Protein AF-A0A480BUC0-F1 (afdb_monomer_lite)

pLDDT: mean 94.27, std 5.86, range [66.25, 98.69]

Sequence (74 aa):
FCTVYLAPRDYHRVHMPLDGTLRSMTHVPGRLFSVQGATARGIDRLYARNERLVCVFDTAHGPLAVVLVGALLV

Radius of gyration: 13.31 Å; chains: 1; bounding box: 29×26×34 Å

Secondary structure (DSSP, 8-state):
-------TTS------SS--EEEEEEEE--B----SHHHHHHSTTHHHHB-EEEEEEEETTEEEEEEEE--TT-

Foldseek 3Di:
DDDDDADPPHDPDDDDPDDWDWDDKDWDDADAAAPPPVRVVVDPPVQVRFTKMWIWTQDPVGIDIDIGGHHVPD

Structure (mmCIF, N/CA/C/O backbone):
data_AF-A0A480BUC0-F1
#
_entry.id   AF-A0A480BUC0-F1
#
loop_
_atom_site.group_PDB
_atom_site.id
_atom_site.type_symbol
_atom_site.label_atom_id
_atom_site.label_alt_id
_atom_site.label_comp_id
_atom_site.label_asym_id
_atom_site.label_entity_id
_atom_site.label_seq_id
_atom_site.pdbx_PDB_ins_code
_atom_site.Cartn_x
_atom_site.Cartn_y
_atom_site.Cartn_z
_atom_site.occupancy
_atom_site.B_iso_or_equiv
_atom_site.auth_seq_id
_atom_site.auth_comp_id
_atom_site.auth_asym_id
_atom_site.auth_atom_id
_atom_site.pdbx_PDB_model_num
ATOM 1 N N . PHE A 1 1 ? -10.486 -6.379 -2.491 1.00 92.56 1 PHE A N 1
ATOM 2 C CA . PHE A 1 1 ? -9.376 -5.450 -2.187 1.00 92.56 1 PHE A CA 1
ATOM 3 C C . PHE A 1 1 ? -9.405 -4.313 -3.200 1.00 92.56 1 PHE A C 1
ATOM 5 O O . PHE A 1 1 ? -10.039 -4.475 -4.236 1.00 92.56 1 PHE A O 1
ATOM 12 N N . CYS A 1 2 ? -8.763 -3.184 -2.908 1.00 95.25 2 CYS A N 1
ATOM 13 C CA . CYS A 1 2 ? -8.634 -2.059 -3.833 1.00 95.25 2 CYS A CA 1
ATOM 14 C C . CYS A 1 2 ? -7.147 -1.746 -4.025 1.00 95.25 2 CYS A C 1
ATOM 16 O O . CYS A 1 2 ? -6.388 -1.776 -3.056 1.00 95.25 2 CYS A O 1
ATOM 18 N N . THR A 1 3 ? -6.739 -1.461 -5.259 1.00 94.44 3 THR A N 1
ATOM 19 C CA . THR A 1 3 ? -5.378 -1.029 -5.591 1.00 94.44 3 THR A CA 1
ATOM 20 C C . THR A 1 3 ? -5.465 0.330 -6.262 1.00 94.44 3 THR A C 1
ATOM 22 O O . THR A 1 3 ? -6.058 0.457 -7.330 1.00 94.44 3 THR A O 1
ATOM 25 N N . VAL A 1 4 ? -4.876 1.341 -5.626 1.00 94.69 4 VAL A N 1
ATOM 26 C CA . VAL A 1 4 ? -4.849 2.718 -6.125 1.00 94.69 4 VAL A CA 1
ATOM 27 C C . VAL A 1 4 ? -3.431 3.030 -6.582 1.00 94.69 4 VAL A C 1
ATOM 29 O O . VAL A 1 4 ? -2.484 2.883 -5.813 1.00 94.69 4 VAL A O 1
ATOM 32 N N . TYR A 1 5 ? -3.287 3.438 -7.841 1.00 94.44 5 TYR A N 1
ATOM 33 C CA . TYR A 1 5 ? -2.027 3.941 -8.378 1.00 94.44 5 TYR A CA 1
ATOM 34 C C . TYR A 1 5 ? -1.997 5.462 -8.246 1.00 94.44 5 TYR A C 1
ATOM 36 O O . TYR A 1 5 ? -2.914 6.130 -8.717 1.00 94.44 5 TYR A O 1
ATOM 44 N N . LEU A 1 6 ? -0.941 5.984 -7.622 1.00 94.69 6 LEU A N 1
ATOM 45 C CA . LEU A 1 6 ? -0.658 7.414 -7.547 1.00 94.69 6 LEU A CA 1
ATOM 46 C C . LEU A 1 6 ? 0.352 7.750 -8.646 1.00 94.69 6 LEU A C 1
ATOM 48 O O . LEU A 1 6 ? 1.510 7.330 -8.593 1.00 94.69 6 LEU A O 1
ATOM 52 N N . ALA A 1 7 ? -0.101 8.448 -9.685 1.00 92.62 7 ALA A N 1
ATOM 53 C CA . ALA A 1 7 ? 0.772 8.940 -10.737 1.00 92.62 7 ALA A CA 1
ATOM 54 C C . ALA A 1 7 ? 1.638 10.098 -10.207 1.00 92.62 7 ALA A C 1
ATOM 56 O O . ALA A 1 7 ? 1.228 10.788 -9.276 1.00 92.62 7 ALA A O 1
ATOM 57 N N . PRO A 1 8 ? 2.783 10.413 -10.841 1.00 92.69 8 PRO A N 1
ATOM 58 C CA . PRO A 1 8 ? 3.695 11.459 -10.361 1.00 92.69 8 PRO A CA 1
ATOM 59 C C . PRO A 1 8 ? 3.072 12.849 -10.156 1.00 92.69 8 PRO A C 1
ATOM 61 O O . PRO A 1 8 ? 3.588 13.647 -9.384 1.00 92.69 8 PRO A O 1
ATOM 64 N N . ARG A 1 9 ? 1.963 13.150 -10.841 1.00 94.19 9 ARG A N 1
ATOM 65 C CA . ARG A 1 9 ? 1.237 14.422 -10.701 1.00 94.19 9 ARG A CA 1
ATOM 66 C C . ARG A 1 9 ? 0.212 14.437 -9.563 1.00 94.19 9 ARG A C 1
ATOM 68 O O . ARG A 1 9 ? -0.334 15.495 -9.268 1.00 94.19 9 ARG A O 1
ATOM 75 N N . ASP A 1 10 ? -0.126 13.276 -9.013 1.00 95.75 10 ASP A N 1
ATOM 76 C CA . ASP A 1 10 ? -1.220 13.144 -8.059 1.00 95.75 10 ASP A CA 1
ATOM 77 C C . ASP A 1 10 ? -0.780 13.607 -6.663 1.00 95.75 10 ASP A C 1
ATOM 79 O O . ASP A 1 10 ? 0.392 13.865 -6.382 1.00 95.75 10 ASP A O 1
ATOM 83 N N . TYR A 1 11 ? -1.735 13.730 -5.749 1.00 97.19 11 TYR A N 1
ATOM 84 C CA . TYR A 1 11 ? -1.441 14.047 -4.359 1.00 97.19 11 TYR A CA 1
ATOM 85 C C . TYR A 1 11 ? -0.913 12.804 -3.624 1.00 97.19 11 TYR A C 1
ATOM 87 O O . TYR A 1 11 ? -1.631 11.823 -3.452 1.00 97.19 11 TYR A O 1
ATOM 95 N N . HIS A 1 12 ? 0.341 12.854 -3.165 1.00 95.81 12 HIS A N 1
ATOM 96 C CA . HIS A 1 12 ? 1.064 11.697 -2.613 1.00 95.81 12 HIS A CA 1
ATOM 97 C C . HIS A 1 12 ? 0.882 11.496 -1.098 1.00 95.81 12 HIS A C 1
ATOM 99 O O . HIS A 1 12 ? 1.708 10.844 -0.460 1.00 95.81 12 HIS A O 1
ATOM 105 N N . ARG A 1 13 ? -0.181 12.044 -0.488 1.00 96.12 13 ARG A N 1
ATOM 106 C CA . ARG A 1 13 ? -0.546 11.667 0.889 1.00 96.12 13 ARG A CA 1
ATOM 107 C C . ARG A 1 13 ? -1.769 10.769 0.879 1.00 96.12 13 ARG A C 1
ATOM 109 O O . ARG A 1 13 ? -2.774 11.075 0.243 1.00 96.12 13 ARG A O 1
ATOM 116 N N . VAL A 1 14 ? -1.671 9.681 1.630 1.00 96.25 14 VAL A N 1
ATOM 117 C CA . VAL A 1 14 ? -2.749 8.713 1.811 1.00 96.25 14 VAL A CA 1
ATOM 118 C C . VAL A 1 14 ? -3.432 8.994 3.141 1.00 96.25 14 VAL A C 1
ATOM 120 O O . VAL A 1 14 ? -2.768 9.158 4.162 1.00 96.25 14 VAL A O 1
ATOM 123 N N . HIS A 1 15 ? -4.760 9.060 3.107 1.00 96.50 15 HIS A N 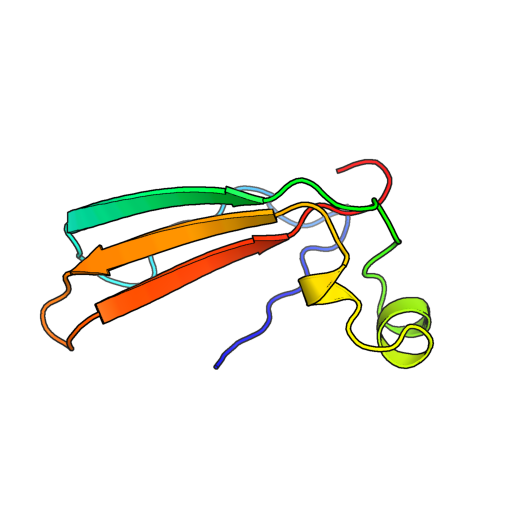1
ATOM 124 C CA . HIS A 1 15 ? -5.607 9.283 4.276 1.00 96.50 15 HIS A CA 1
ATOM 125 C C . HIS A 1 15 ? -6.427 8.034 4.574 1.00 96.50 15 HIS A C 1
ATOM 127 O O . HIS A 1 15 ? -6.645 7.194 3.698 1.00 96.50 15 HIS A O 1
ATOM 133 N N . MET A 1 16 ? -6.877 7.916 5.819 1.00 96.19 16 MET A N 1
ATOM 134 C CA . MET A 1 16 ? -7.697 6.788 6.243 1.00 96.19 16 MET A CA 1
ATOM 135 C C . MET A 1 16 ? -9.073 6.829 5.558 1.00 96.19 16 MET A C 1
ATOM 137 O O . MET A 1 16 ? -9.702 7.886 5.534 1.00 96.19 16 MET A O 1
ATOM 141 N N . PRO A 1 17 ? -9.562 5.699 5.013 1.00 92.69 17 PRO A N 1
ATOM 142 C CA . PRO A 1 17 ? -10.884 5.637 4.388 1.00 92.69 17 PRO A CA 1
ATOM 143 C C . PRO A 1 17 ? -12.037 5.545 5.402 1.00 92.69 17 PRO A C 1
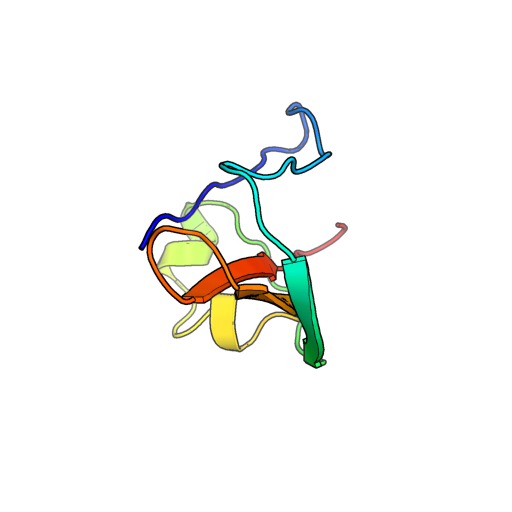ATOM 145 O O . PRO A 1 17 ? -13.187 5.751 5.028 1.00 92.69 17 PRO A O 1
ATOM 148 N N . LEU A 1 18 ? -11.740 5.208 6.661 1.00 95.75 18 LEU A N 1
ATOM 149 C CA . LEU A 1 18 ? -12.665 5.210 7.795 1.00 95.75 18 LEU A CA 1
ATOM 150 C C . LEU A 1 18 ? -11.889 5.272 9.118 1.00 95.75 18 LEU A C 1
ATOM 152 O O . LEU A 1 18 ? -10.678 5.038 9.139 1.00 95.75 18 LEU A O 1
ATOM 156 N N . ASP A 1 19 ? -12.604 5.531 10.210 1.00 98.00 19 ASP A N 1
ATOM 157 C CA . ASP A 1 19 ? -12.046 5.521 11.561 1.00 98.00 19 ASP A CA 1
ATOM 158 C C . ASP A 1 19 ? -11.483 4.143 11.940 1.00 98.00 19 ASP A C 1
ATOM 160 O O . ASP A 1 19 ? -12.067 3.092 11.649 1.00 98.00 19 ASP A O 1
ATOM 164 N N . GLY A 1 20 ? -10.342 4.148 12.629 1.00 97.38 20 GLY A N 1
ATOM 165 C CA . GLY A 1 20 ? -9.694 2.937 13.113 1.00 97.38 20 GLY A CA 1
ATOM 166 C C . GLY A 1 20 ? -8.487 3.220 14.000 1.00 97.38 20 GLY A C 1
ATOM 167 O O . GLY A 1 20 ? -7.902 4.303 13.963 1.00 97.38 20 GLY A O 1
ATOM 168 N N . THR A 1 21 ? -8.099 2.225 14.792 1.00 98.44 21 THR A N 1
ATOM 169 C CA . THR A 1 21 ? -6.915 2.277 15.658 1.00 98.44 21 THR A CA 1
ATOM 170 C C . THR A 1 21 ? -5.800 1.440 15.048 1.00 98.44 21 THR A C 1
ATOM 172 O O . THR A 1 21 ? -6.013 0.281 14.695 1.00 98.44 21 THR A O 1
ATOM 175 N N . LEU A 1 22 ? -4.604 2.021 14.908 1.00 98.25 22 LEU A N 1
ATOM 176 C CA . LEU A 1 22 ? -3.439 1.300 14.397 1.00 98.25 22 LEU A CA 1
ATOM 177 C C . LEU A 1 22 ? -3.070 0.170 15.364 1.00 98.25 22 LEU A C 1
ATOM 179 O O . LEU A 1 22 ? -2.759 0.419 16.526 1.00 98.25 22 LEU A O 1
ATOM 183 N N . ARG A 1 23 ? -3.069 -1.061 14.858 1.00 98.19 23 ARG A N 1
ATOM 184 C CA . ARG A 1 23 ? -2.708 -2.264 15.609 1.00 98.19 23 ARG A CA 1
ATOM 185 C C . ARG A 1 23 ? -1.268 -2.682 15.357 1.00 98.19 23 ARG A C 1
ATOM 187 O O . ARG A 1 23 ? -0.562 -3.065 16.284 1.00 98.19 23 ARG A O 1
ATOM 194 N N . SER A 1 24 ? -0.832 -2.649 14.101 1.00 98.50 24 SER A N 1
ATOM 195 C CA . SER A 1 24 ? 0.540 -2.996 13.746 1.00 98.50 24 SER A CA 1
ATOM 196 C C . SER A 1 24 ? 1.000 -2.297 12.477 1.00 98.50 24 SER A C 1
ATOM 198 O O . SER A 1 24 ? 0.211 -1.951 11.598 1.00 98.50 24 SER A O 1
ATOM 200 N N . MET A 1 25 ? 2.313 -2.113 12.399 1.00 98.56 25 MET A N 1
ATOM 201 C CA . MET A 1 25 ? 3.017 -1.544 11.263 1.00 98.56 25 MET A CA 1
ATOM 202 C C . MET A 1 25 ? 4.215 -2.446 10.975 1.00 98.56 25 MET A C 1
ATOM 204 O O . MET A 1 25 ? 5.042 -2.693 11.851 1.00 98.56 25 MET A O 1
ATOM 208 N N . THR A 1 26 ? 4.291 -2.985 9.763 1.00 98.69 26 THR A N 1
ATOM 209 C CA . THR A 1 26 ? 5.362 -3.896 9.353 1.00 98.69 26 THR A CA 1
ATOM 210 C C . THR A 1 26 ? 6.003 -3.383 8.078 1.00 98.69 26 THR A C 1
ATOM 212 O O . THR A 1 26 ? 5.374 -3.355 7.019 1.00 98.69 26 THR A O 1
ATOM 215 N N . HIS A 1 27 ? 7.267 -2.979 8.185 1.00 98.44 27 HIS A N 1
ATOM 216 C CA . HIS A 1 27 ? 8.111 -2.711 7.027 1.00 98.44 27 HIS A CA 1
ATOM 217 C C . HIS A 1 27 ? 8.581 -4.039 6.432 1.00 98.44 27 HIS A C 1
ATOM 219 O O . HIS A 1 27 ? 9.036 -4.927 7.152 1.00 98.44 27 HIS A O 1
ATOM 225 N N . VAL A 1 28 ? 8.421 -4.188 5.119 1.00 98.44 28 VAL A N 1
ATOM 226 C CA . VAL A 1 28 ? 8.856 -5.368 4.377 1.00 98.44 28 VAL A CA 1
ATOM 227 C C . VAL A 1 28 ? 9.861 -4.911 3.322 1.00 98.44 28 VAL A C 1
ATOM 229 O O . VAL A 1 28 ? 9.444 -4.296 2.333 1.00 98.44 28 VAL A O 1
ATOM 232 N N . PRO A 1 29 ? 11.163 -5.206 3.496 1.00 97.88 29 PRO A N 1
ATOM 233 C CA . PRO A 1 29 ? 12.169 -4.847 2.508 1.00 97.88 29 PRO A CA 1
ATOM 234 C C . PRO A 1 29 ? 11.922 -5.607 1.201 1.00 97.88 29 PRO A C 1
ATOM 236 O O . PRO A 1 29 ? 11.465 -6.754 1.196 1.00 97.88 29 PRO A O 1
ATOM 239 N N . GLY A 1 30 ? 12.238 -4.973 0.075 1.00 96.50 30 GLY A N 1
ATOM 240 C CA . GLY A 1 30 ? 11.969 -5.533 -1.245 1.00 96.50 30 GLY A CA 1
ATOM 241 C C . GLY A 1 30 ? 12.782 -4.874 -2.352 1.00 96.50 30 GLY A C 1
ATOM 242 O O . GLY A 1 30 ? 13.818 -4.258 -2.120 1.00 96.50 30 GLY A O 1
ATOM 243 N N . ARG A 1 31 ? 12.342 -5.068 -3.593 1.00 95.00 31 ARG A N 1
ATOM 244 C CA . ARG A 1 31 ? 12.864 -4.367 -4.775 1.00 95.00 31 ARG A CA 1
ATOM 245 C C . ARG A 1 31 ? 12.092 -3.057 -4.990 1.00 95.00 31 ARG A C 1
ATOM 247 O O . ARG A 1 31 ? 11.082 -2.817 -4.343 1.00 95.00 31 ARG A O 1
ATOM 254 N N . LEU A 1 32 ? 12.542 -2.229 -5.927 1.00 93.12 32 LEU A N 1
ATOM 255 C CA . LEU A 1 32 ? 11.851 -0.995 -6.319 1.00 93.12 32 LEU A CA 1
ATOM 256 C C . LEU A 1 32 ? 11.567 -1.020 -7.820 1.00 93.12 32 LEU A C 1
ATOM 258 O O . LEU A 1 32 ? 12.158 -0.285 -8.605 1.00 93.12 32 LEU A O 1
ATOM 262 N N . PHE A 1 33 ? 10.692 -1.928 -8.247 1.00 93.38 33 PHE A N 1
ATOM 263 C CA . PHE A 1 33 ? 10.215 -1.932 -9.627 1.00 93.38 33 PHE A CA 1
ATOM 264 C C . PHE A 1 33 ? 9.219 -0.785 -9.850 1.00 93.38 33 PHE A C 1
ATOM 266 O O . PHE A 1 33 ? 8.504 -0.381 -8.932 1.00 93.38 33 PHE A O 1
ATOM 273 N N . SER A 1 34 ? 9.131 -0.283 -11.084 1.00 92.50 34 SER A N 1
ATOM 274 C CA . SER A 1 34 ? 8.075 0.664 -11.460 1.00 92.50 34 SER A CA 1
ATOM 275 C C . SER A 1 34 ? 6.694 0.009 -11.352 1.00 92.50 34 SER A C 1
A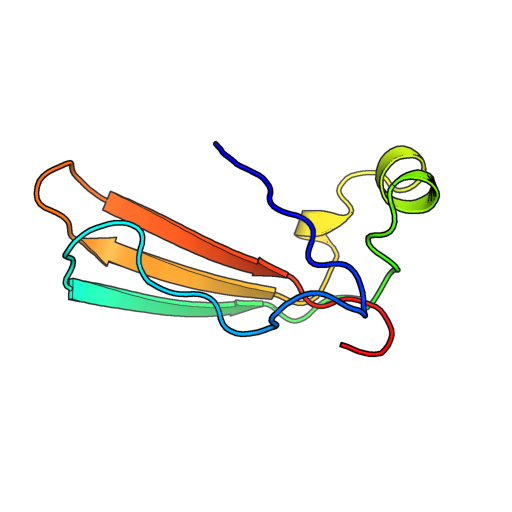TOM 277 O O . SER A 1 34 ? 6.502 -1.131 -11.774 1.00 92.50 34 SER A O 1
ATOM 279 N N . VAL A 1 35 ? 5.727 0.757 -10.820 1.00 90.69 35 VAL A N 1
ATOM 280 C CA . VAL A 1 35 ? 4.320 0.341 -10.687 1.00 90.69 35 VAL A CA 1
ATOM 281 C C . VAL A 1 35 ? 3.418 0.922 -11.780 1.00 90.69 35 VAL A C 1
ATOM 283 O O . VAL A 1 35 ? 2.199 0.770 -11.724 1.00 90.69 35 VAL A O 1
ATOM 286 N N . GLN A 1 36 ? 4.000 1.569 -12.797 1.00 88.06 36 GLN A N 1
ATOM 287 C CA . GLN A 1 36 ? 3.250 2.043 -13.959 1.00 88.06 36 GLN A CA 1
ATOM 288 C C . GLN A 1 36 ? 2.530 0.869 -14.643 1.00 88.06 36 GLN A C 1
ATOM 290 O O . GLN A 1 36 ? 3.059 -0.242 -14.719 1.00 88.06 36 GLN A O 1
ATOM 295 N N . GLY A 1 37 ? 1.330 1.115 -15.182 1.00 80.00 37 GLY A N 1
ATOM 296 C CA . GLY A 1 37 ? 0.428 0.057 -15.652 1.00 80.00 37 GLY A CA 1
ATOM 297 C C . GLY A 1 37 ? 1.023 -0.943 -16.655 1.00 80.00 37 GLY A C 1
ATOM 298 O O . GLY A 1 37 ? 0.633 -2.107 -16.637 1.00 80.00 37 GLY A O 1
ATOM 299 N N . ALA A 1 38 ? 1.972 -0.535 -17.505 1.00 78.44 38 ALA A N 1
ATOM 300 C CA . ALA A 1 38 ? 2.661 -1.456 -18.417 1.00 78.44 38 ALA A CA 1
ATOM 301 C C . ALA A 1 38 ? 3.554 -2.458 -17.659 1.00 78.44 38 ALA A C 1
ATOM 303 O O . ALA A 1 38 ? 3.445 -3.663 -17.871 1.00 78.44 38 ALA A O 1
ATOM 304 N N . THR A 1 39 ? 4.368 -1.971 -16.720 1.00 76.81 39 THR A N 1
ATOM 305 C CA . THR A 1 39 ? 5.261 -2.784 -15.880 1.00 76.81 39 THR A CA 1
ATOM 306 C C . THR A 1 39 ? 4.482 -3.673 -14.913 1.00 76.81 39 THR A C 1
ATOM 308 O O . THR A 1 39 ? 4.823 -4.841 -14.736 1.00 76.81 39 THR A O 1
ATOM 311 N N . ALA A 1 40 ? 3.386 -3.156 -14.346 1.00 83.31 40 ALA A N 1
ATOM 312 C CA . ALA A 1 40 ? 2.526 -3.892 -13.420 1.00 83.31 40 ALA A CA 1
ATOM 313 C C . ALA A 1 40 ? 1.937 -5.180 -14.004 1.00 83.31 40 ALA A C 1
ATOM 315 O O . ALA A 1 40 ? 1.733 -6.141 -13.269 1.00 83.31 40 ALA A O 1
ATOM 316 N N . ARG A 1 41 ? 1.711 -5.227 -15.321 1.00 87.06 41 ARG A N 1
ATOM 317 C CA . ARG A 1 41 ? 1.229 -6.433 -16.009 1.00 87.06 41 ARG A CA 1
ATOM 318 C C . ARG A 1 41 ? 2.338 -7.413 -16.391 1.00 87.06 41 ARG A C 1
ATOM 320 O O . ARG A 1 41 ? 2.042 -8.576 -16.632 1.00 87.06 41 ARG A O 1
ATOM 327 N N . GLY A 1 42 ? 3.586 -6.953 -16.480 1.00 89.44 42 GLY A N 1
ATOM 328 C CA . GLY A 1 42 ? 4.718 -7.761 -16.943 1.00 89.44 42 GLY A CA 1
ATOM 329 C C . GLY A 1 42 ? 5.519 -8.438 -15.830 1.00 89.44 42 GLY A C 1
ATOM 330 O O . GLY A 1 42 ? 6.287 -9.355 -16.108 1.00 89.44 42 GLY A O 1
ATOM 331 N N . ILE A 1 43 ? 5.368 -7.997 -14.578 1.00 90.00 43 ILE A N 1
ATOM 332 C CA . ILE A 1 43 ? 6.135 -8.521 -13.444 1.00 90.00 43 ILE A CA 1
ATOM 333 C C . ILE A 1 43 ? 5.219 -9.321 -12.526 1.00 90.00 43 ILE A C 1
ATOM 335 O O . ILE A 1 43 ? 4.386 -8.760 -11.810 1.00 90.00 43 ILE A O 1
ATOM 339 N N . ASP A 1 44 ? 5.432 -10.635 -12.491 1.00 93.38 44 ASP A N 1
ATOM 340 C CA . ASP A 1 44 ? 4.711 -11.500 -11.566 1.00 93.38 44 ASP A CA 1
ATOM 341 C C . ASP A 1 44 ? 4.964 -11.087 -10.108 1.00 93.38 44 ASP A C 1
ATOM 343 O O . ASP A 1 44 ? 6.095 -10.788 -9.692 1.00 93.38 44 ASP A O 1
ATOM 347 N N . ARG A 1 45 ? 3.872 -11.060 -9.338 1.00 93.44 45 ARG A N 1
ATOM 348 C CA . ARG A 1 45 ? 3.839 -10.687 -7.919 1.00 93.44 45 ARG A CA 1
ATOM 349 C C . ARG A 1 45 ? 4.511 -9.341 -7.618 1.00 93.44 45 ARG A C 1
ATOM 351 O O . ARG A 1 45 ? 5.065 -9.180 -6.529 1.00 93.44 45 ARG A O 1
ATOM 358 N N . LEU A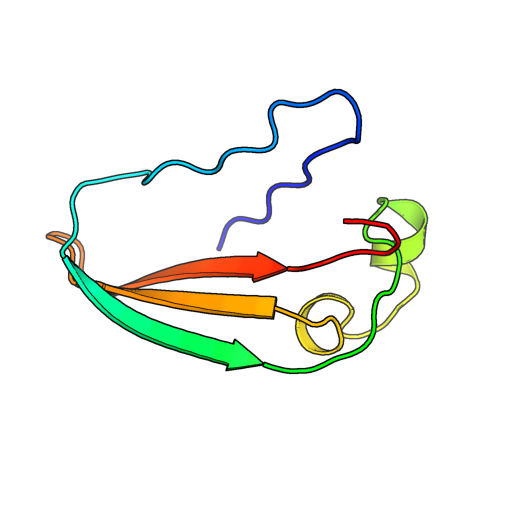 1 46 ? 4.440 -8.371 -8.539 1.00 95.00 46 LEU A N 1
ATOM 359 C CA . LEU A 1 46 ? 5.069 -7.047 -8.420 1.00 95.00 46 LEU A CA 1
ATOM 360 C C . LEU A 1 46 ? 4.935 -6.441 -7.012 1.00 95.00 46 LEU A C 1
ATOM 362 O O . LEU A 1 46 ? 5.937 -6.174 -6.355 1.00 95.00 46 LEU A O 1
ATOM 366 N N . TYR A 1 47 ? 3.704 -6.298 -6.514 1.00 94.88 47 TYR A N 1
ATOM 367 C CA . TYR A 1 47 ? 3.433 -5.654 -5.222 1.00 94.88 47 TYR A CA 1
ATOM 368 C C . TYR A 1 47 ? 3.965 -6.437 -4.012 1.00 94.88 47 TYR A C 1
ATOM 370 O O . TYR A 1 47 ? 4.246 -5.853 -2.970 1.00 94.88 47 TYR A O 1
ATOM 378 N N . ALA A 1 48 ? 4.121 -7.758 -4.135 1.00 96.00 48 ALA A N 1
ATOM 379 C CA . ALA A 1 48 ? 4.692 -8.592 -3.078 1.00 96.00 48 ALA A CA 1
ATOM 380 C C . ALA A 1 48 ? 6.230 -8.573 -3.084 1.00 96.00 48 ALA A C 1
ATOM 382 O O . ALA A 1 48 ? 6.847 -8.863 -2.058 1.00 96.00 48 ALA A O 1
ATOM 383 N N . ARG A 1 49 ? 6.836 -8.257 -4.236 1.00 96.00 49 ARG A N 1
ATOM 384 C CA . ARG A 1 49 ? 8.289 -8.146 -4.424 1.00 96.00 49 ARG A CA 1
ATOM 385 C C . ARG A 1 49 ? 8.808 -6.746 -4.138 1.00 96.00 49 ARG A C 1
ATOM 387 O O . ARG A 1 49 ? 9.976 -6.624 -3.771 1.00 96.00 49 ARG A O 1
ATOM 394 N N . ASN A 1 50 ? 7.979 -5.724 -4.331 1.00 96.94 50 ASN A N 1
ATOM 395 C CA . ASN A 1 50 ? 8.358 -4.366 -3.992 1.00 96.94 50 ASN A CA 1
ATOM 396 C C . ASN A 1 50 ? 8.441 -4.167 -2.478 1.00 96.94 50 ASN A C 1
ATOM 398 O O . ASN A 1 50 ? 7.709 -4.795 -1.702 1.00 96.94 50 ASN A O 1
ATOM 402 N N . GLU A 1 51 ? 9.354 -3.283 -2.087 1.00 98.25 51 GLU A N 1
ATOM 403 C CA . GLU A 1 51 ? 9.407 -2.743 -0.738 1.00 98.25 51 GLU A CA 1
ATOM 404 C C . GLU A 1 51 ? 8.062 -2.101 -0.390 1.00 98.25 51 GLU A C 1
ATOM 406 O O . GLU A 1 51 ? 7.436 -1.431 -1.219 1.00 98.25 51 GLU A O 1
ATOM 411 N N . ARG A 1 52 ? 7.571 -2.366 0.820 1.00 98.31 52 ARG A N 1
ATOM 412 C CA . ARG A 1 52 ? 6.256 -1.886 1.241 1.00 98.31 52 ARG A CA 1
ATOM 413 C C . ARG A 1 52 ? 6.138 -1.770 2.746 1.00 98.31 52 ARG A C 1
ATOM 415 O O . ARG A 1 52 ? 6.817 -2.462 3.504 1.00 98.31 52 ARG A O 1
ATOM 422 N N . LEU A 1 53 ? 5.182 -0.956 3.157 1.00 98.44 53 LEU A N 1
ATOM 423 C CA . LEU A 1 53 ? 4.745 -0.820 4.530 1.00 98.44 53 LEU A CA 1
ATOM 424 C C . LEU A 1 53 ? 3.310 -1.336 4.661 1.00 98.44 53 LEU A C 1
ATOM 426 O O . LEU A 1 53 ? 2.412 -0.880 3.954 1.00 98.44 53 LEU A O 1
ATOM 430 N N . VAL A 1 54 ? 3.101 -2.297 5.558 1.00 98.50 54 VAL A N 1
ATOM 431 C CA . VAL A 1 54 ? 1.786 -2.873 5.855 1.00 98.50 54 VAL A CA 1
ATOM 432 C C . VAL A 1 54 ? 1.308 -2.323 7.192 1.00 98.50 54 VAL A C 1
ATOM 434 O O . VAL A 1 54 ? 1.920 -2.605 8.221 1.00 98.50 54 VAL A O 1
ATOM 437 N N . CYS A 1 55 ? 0.212 -1.568 7.182 1.00 98.38 55 CYS A N 1
ATOM 438 C CA . CYS A 1 55 ? -0.442 -1.064 8.384 1.00 98.38 55 CYS A CA 1
ATOM 439 C C . CYS A 1 55 ? -1.772 -1.797 8.582 1.00 98.38 55 CYS A C 1
ATOM 441 O O . CYS A 1 55 ? -2.619 -1.794 7.686 1.00 98.38 55 CYS A O 1
ATOM 443 N N . VAL A 1 56 ? -1.958 -2.420 9.743 1.00 98.44 56 VAL A N 1
ATOM 444 C CA . VAL A 1 56 ? -3.207 -3.094 10.118 1.00 98.44 56 VAL A CA 1
ATOM 445 C C . VAL A 1 56 ? -3.909 -2.264 11.179 1.00 98.44 56 VAL A C 1
ATOM 447 O O . VAL A 1 56 ? -3.298 -1.882 12.177 1.00 98.44 56 VAL A O 1
ATOM 450 N N . PHE A 1 57 ? -5.193 -2.010 10.966 1.00 98.56 57 PHE A N 1
ATOM 451 C CA . PHE A 1 57 ? -6.048 -1.233 11.849 1.00 98.56 57 PHE A CA 1
ATOM 452 C C . PHE A 1 57 ? -7.218 -2.084 12.324 1.00 98.56 57 PHE A C 1
ATOM 454 O O . PHE A 1 57 ? -7.805 -2.826 11.533 1.00 98.56 57 PHE A O 1
ATOM 461 N N . ASP A 1 58 ? -7.589 -1.930 13.589 1.00 98.44 58 ASP A N 1
ATOM 462 C CA . ASP A 1 58 ? -8.885 -2.388 14.077 1.00 98.44 58 ASP A CA 1
ATOM 463 C C . ASP A 1 58 ? -9.920 -1.290 13.781 1.00 98.44 58 ASP A C 1
ATOM 465 O O . ASP A 1 58 ? -9.703 -0.115 14.092 1.00 98.44 58 ASP A O 1
ATOM 469 N N . THR A 1 59 ? -11.029 -1.655 13.135 1.00 98.31 59 THR A N 1
ATOM 470 C CA . THR A 1 59 ? -12.111 -0.730 12.757 1.00 98.31 59 THR A CA 1
ATOM 471 C C . THR A 1 59 ? -13.466 -1.282 13.195 1.00 98.31 59 THR A C 1
ATOM 473 O O . THR A 1 59 ? -13.591 -2.473 13.491 1.00 98.31 59 THR A O 1
ATOM 476 N N . ALA A 1 60 ? -14.515 -0.453 13.162 1.00 98.06 60 ALA A N 1
ATOM 477 C CA . ALA A 1 60 ? -15.888 -0.896 13.439 1.00 98.06 60 ALA A CA 1
ATOM 478 C C . ALA A 1 60 ? -16.395 -1.995 12.476 1.00 98.06 60 ALA A C 1
ATOM 480 O O . ALA A 1 60 ? -17.346 -2.701 12.795 1.00 98.06 60 ALA A O 1
ATOM 481 N N . HIS A 1 61 ? -15.746 -2.165 11.319 1.00 97.06 61 HIS A N 1
ATOM 482 C CA . HIS A 1 61 ? -16.099 -3.151 10.292 1.00 97.06 61 HIS A CA 1
ATOM 483 C C . HIS A 1 61 ? -15.150 -4.364 10.280 1.00 97.06 61 HIS A C 1
ATOM 485 O O . HIS A 1 61 ? -15.138 -5.136 9.322 1.00 97.06 61 HIS A O 1
ATOM 491 N N . GLY A 1 62 ? -14.340 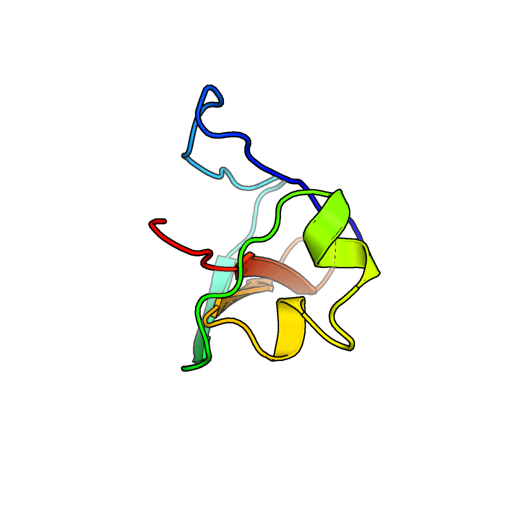-4.531 11.331 1.00 97.38 62 GLY A N 1
ATOM 492 C CA . GLY A 1 62 ? -13.294 -5.550 11.420 1.00 97.38 62 GLY A CA 1
ATOM 493 C C . GLY A 1 62 ? -11.911 -5.039 10.988 1.00 97.38 62 GLY A C 1
ATOM 494 O O . GLY A 1 62 ? -11.719 -3.832 10.807 1.00 97.38 62 GLY A O 1
ATOM 495 N N . PRO A 1 63 ? -10.913 -5.932 10.858 1.00 97.44 63 PRO A N 1
ATOM 496 C CA . PRO A 1 63 ? -9.545 -5.538 10.529 1.00 97.44 63 PRO A CA 1
ATOM 497 C C . PRO A 1 63 ? -9.421 -4.946 9.116 1.00 97.44 63 PRO A C 1
ATOM 499 O O . PRO A 1 63 ? -9.844 -5.563 8.137 1.00 97.44 63 PRO A O 1
ATOM 502 N N . LEU A 1 64 ? -8.772 -3.785 9.001 1.00 98.00 64 LEU A N 1
ATOM 503 C CA . LEU A 1 64 ? -8.443 -3.126 7.735 1.00 98.00 64 LEU A CA 1
ATOM 504 C C . LEU A 1 64 ? -6.926 -3.105 7.534 1.00 98.00 64 LEU A C 1
ATOM 506 O O . LEU A 1 64 ? -6.187 -2.660 8.407 1.00 98.00 64 LEU A O 1
ATOM 510 N N . ALA A 1 65 ? -6.463 -3.520 6.356 1.00 98.00 65 ALA A N 1
ATOM 511 C CA . ALA A 1 65 ? -5.069 -3.362 5.954 1.00 98.00 65 ALA A CA 1
ATOM 512 C C . ALA A 1 65 ? -4.921 -2.215 4.945 1.00 98.00 65 ALA A C 1
ATOM 514 O O . ALA A 1 65 ? -5.550 -2.231 3.885 1.00 98.00 65 ALA A O 1
ATOM 515 N N . VAL A 1 66 ? -4.044 -1.260 5.253 1.00 98.00 66 VAL A N 1
ATOM 516 C CA . VAL A 1 66 ? -3.570 -0.228 4.322 1.00 98.00 66 VAL A CA 1
ATOM 517 C C . VAL A 1 66 ? -2.120 -0.549 3.983 1.00 98.00 66 VAL A C 1
ATOM 519 O O . VAL A 1 66 ? -1.268 -0.614 4.869 1.00 98.00 66 VAL A O 1
ATOM 522 N N . VAL A 1 67 ? -1.841 -0.792 2.702 1.00 98.19 67 VAL A N 1
ATOM 523 C CA . VAL A 1 67 ? -0.512 -1.200 2.230 1.00 98.19 67 VAL A CA 1
ATOM 524 C C . VAL A 1 67 ? 0.048 -0.139 1.296 1.00 98.19 67 VAL A C 1
ATOM 526 O O . VAL A 1 67 ? -0.497 0.096 0.219 1.00 98.19 67 VAL A O 1
ATOM 529 N N . LEU A 1 68 ? 1.150 0.480 1.711 1.00 97.88 68 LEU A N 1
ATOM 530 C CA . LEU A 1 68 ? 1.890 1.473 0.938 1.00 97.88 68 LEU A CA 1
ATOM 531 C C . LEU A 1 68 ? 3.037 0.752 0.234 1.00 97.88 68 LEU A C 1
ATOM 533 O O . LEU A 1 68 ? 3.941 0.246 0.895 1.00 97.88 68 LEU A O 1
ATOM 537 N N . VAL A 1 69 ? 2.975 0.651 -1.092 1.00 97.44 69 VAL A N 1
ATOM 538 C CA . VAL A 1 69 ? 3.984 -0.050 -1.896 1.00 97.44 69 VAL A CA 1
ATOM 539 C C . VAL A 1 69 ? 4.880 0.983 -2.565 1.00 97.44 69 VAL A C 1
ATOM 541 O O . VAL A 1 69 ? 4.387 1.800 -3.340 1.00 97.44 69 VAL A O 1
ATOM 544 N N . GLY A 1 70 ? 6.178 0.926 -2.269 1.00 95.19 70 GLY A N 1
ATOM 545 C CA . GLY A 1 70 ? 7.184 1.776 -2.899 1.00 95.19 70 GLY A CA 1
ATO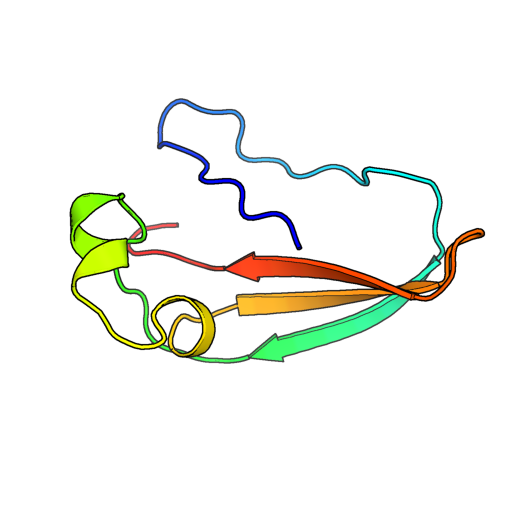M 546 C C . GLY A 1 70 ? 7.377 1.415 -4.370 1.00 95.19 70 GLY A C 1
ATOM 547 O O . GLY A 1 70 ? 7.078 0.298 -4.814 1.00 95.19 70 GLY A O 1
ATOM 548 N N . ALA A 1 71 ? 7.882 2.367 -5.139 1.00 92.81 71 ALA A N 1
ATOM 549 C CA . ALA A 1 71 ? 8.182 2.210 -6.549 1.00 92.81 71 ALA A CA 1
ATOM 550 C C . ALA A 1 71 ? 9.549 2.820 -6.872 1.00 92.81 71 ALA A C 1
ATOM 552 O O . ALA A 1 71 ? 10.203 3.453 -6.050 1.00 92.81 71 ALA A O 1
ATOM 553 N N . LEU A 1 72 ? 10.025 2.616 -8.098 1.00 89.19 72 LEU A N 1
ATOM 554 C CA . LEU A 1 72 ? 11.240 3.295 -8.537 1.00 89.19 72 LEU A CA 1
ATOM 555 C C . LEU A 1 72 ? 11.063 4.820 -8.378 1.00 89.19 72 LEU A C 1
ATOM 557 O O . LEU A 1 72 ? 10.133 5.379 -8.957 1.00 89.19 72 LEU A O 1
ATOM 561 N N . LEU A 1 73 ? 11.976 5.465 -7.641 1.00 80.94 73 LEU A N 1
ATOM 562 C CA . LEU A 1 73 ? 12.007 6.911 -7.353 1.00 80.94 73 LEU A CA 1
ATOM 563 C C . LEU A 1 73 ? 10.945 7.439 -6.361 1.00 80.94 73 LEU A C 1
ATOM 565 O O . LEU A 1 73 ? 10.894 8.656 -6.179 1.00 80.94 73 LEU A O 1
ATOM 569 N N . VAL A 1 74 ? 10.134 6.574 -5.724 1.00 66.25 74 VAL A N 1
ATOM 570 C CA . VAL A 1 74 ? 9.112 6.954 -4.718 1.00 66.25 74 VAL A CA 1
ATOM 571 C C . VAL A 1 74 ? 8.995 5.923 -3.599 1.00 66.25 74 VAL A C 1
ATOM 573 O O . VAL A 1 74 ? 8.777 4.730 -3.911 1.00 66.25 74 VAL A O 1
#